Protein AF-A0A9E5V205-F1 (afdb_monomer_lite)

Sequence (139 aa):
MRQTTRFYRTQLQITGEAGIVSLTLPAHAGMPPLEVGELYRWSFSLICDSGDRSADVYTEGWIQRVEPAPDLVAQLEAAAESDRPAIYAAAGFWHDALSAIAEQRRADPEDAAANARWRNLLESVGLGAIADEPLDHAD

Foldseek 3Di:
DPDQDDQDDDDFDDPPDDFAEDDDDDPPPPGDDADAPDKHKDKDWDQPDPVDCVPIDMDMDIDHHHDDDPVLVVCCVPDDLLCNLVSCVVSVVLVVSQVSLLVVCVVPVPPPVSLVSQLVSCVVVPNNVRSPGYYDYTD

Radius of gyration: 17.15 Å; chains: 1; bounding box: 30×48×45 Å

Secondary structure (DSSP, 8-state):
---------------SS--EEE-PPPTTS-PPPPPBT-EEEEEEEE-S-SS-GGG-EEEEEEEEB-PPPHHHHHHHHHS-TTTHHHHHHHTT-HHHHHHHHHHHHHH-TT-HHHHHHHHHHHHTTT-GGGTTS-EEEP-

pLDDT: mean 88.82, std 10.57, range [38.59, 97.56]

Structure (mmCIF, N/CA/C/O backbone):
data_AF-A0A9E5V205-F1
#
_entry.id   AF-A0A9E5V205-F1
#
loop_
_atom_site.group_PDB
_atom_site.id
_atom_site.type_symbol
_atom_site.label_atom_id
_atom_site.label_alt_id
_atom_site.label_comp_id
_atom_site.label_asym_id
_atom_site.label_entity_id
_atom_site.label_seq_id
_atom_site.pdbx_PDB_ins_code
_atom_site.Cartn_x
_atom_site.Cartn_y
_atom_site.Cartn_z
_atom_site.occupancy
_atom_site.B_iso_or_equiv
_atom_site.auth_seq_id
_atom_site.auth_comp_id
_atom_site.auth_asym_id
_atom_site.auth_atom_id
_atom_site.pdbx_PDB_model_num
ATOM 1 N N . MET A 1 1 ? -4.102 28.725 -10.706 1.00 38.59 1 MET A N 1
ATOM 2 C CA . MET A 1 1 ? -3.272 27.500 -10.736 1.00 38.59 1 MET A CA 1
ATOM 3 C C . MET A 1 1 ? -3.108 27.042 -9.293 1.00 38.59 1 MET A C 1
ATOM 5 O O . MET A 1 1 ? -2.644 27.847 -8.495 1.00 38.59 1 MET A O 1
ATOM 9 N N . ARG A 1 2 ? -3.583 25.847 -8.908 1.00 47.28 2 ARG A N 1
ATOM 10 C CA . ARG A 1 2 ? -3.333 25.322 -7.552 1.00 47.28 2 ARG A CA 1
ATOM 11 C C . ARG A 1 2 ? -1.843 24.975 -7.470 1.00 47.28 2 ARG A C 1
ATOM 13 O O . ARG A 1 2 ? -1.354 24.269 -8.345 1.00 47.28 2 ARG A O 1
ATOM 20 N N . GLN A 1 3 ? -1.122 25.534 -6.500 1.00 49.44 3 GLN A N 1
ATOM 21 C CA . GLN A 1 3 ? 0.280 25.183 -6.271 1.00 49.44 3 GLN A CA 1
ATOM 22 C C . GLN A 1 3 ? 0.333 23.742 -5.758 1.00 49.44 3 GLN A C 1
ATOM 24 O O . GLN A 1 3 ? -0.253 23.438 -4.723 1.00 49.44 3 GLN A O 1
ATOM 29 N N . THR A 1 4 ? 0.991 22.851 -6.495 1.00 64.25 4 THR A N 1
ATOM 30 C CA . THR A 1 4 ? 1.250 21.483 -6.041 1.00 64.25 4 THR A CA 1
ATOM 31 C C . THR A 1 4 ? 2.515 21.508 -5.189 1.00 64.25 4 THR A C 1
ATOM 33 O O . THR A 1 4 ? 3.625 21.564 -5.719 1.00 64.25 4 THR A O 1
ATOM 36 N N . THR A 1 5 ? 2.367 21.517 -3.865 1.00 76.88 5 THR A N 1
ATOM 37 C CA . THR A 1 5 ? 3.514 21.403 -2.955 1.00 76.88 5 THR A CA 1
ATOM 38 C C . THR A 1 5 ? 4.071 19.986 -3.042 1.00 76.88 5 THR A C 1
ATOM 40 O O . THR A 1 5 ? 3.363 19.013 -2.787 1.00 76.88 5 THR A O 1
ATOM 43 N N . ARG A 1 6 ? 5.340 19.848 -3.438 1.00 82.25 6 ARG A N 1
ATOM 44 C CA . ARG A 1 6 ? 6.012 18.547 -3.518 1.00 82.25 6 ARG A CA 1
ATOM 45 C C . ARG A 1 6 ? 6.488 18.133 -2.127 1.00 82.25 6 ARG A C 1
ATOM 47 O O . ARG A 1 6 ? 7.437 18.724 -1.626 1.00 82.25 6 ARG A O 1
ATOM 54 N N . PHE A 1 7 ? 5.853 17.110 -1.557 1.00 83.62 7 PHE A N 1
ATOM 55 C CA . PHE A 1 7 ? 6.224 16.545 -0.256 1.00 83.62 7 PHE A CA 1
ATOM 56 C C . PHE A 1 7 ? 7.523 15.744 -0.335 1.00 83.62 7 PHE A C 1
ATOM 58 O O . PHE A 1 7 ? 8.484 16.056 0.355 1.00 83.62 7 PHE A O 1
ATOM 65 N N . TYR A 1 8 ? 7.578 14.765 -1.238 1.00 88.12 8 TYR A N 1
ATOM 66 C CA . TYR A 1 8 ? 8.721 13.873 -1.400 1.00 88.12 8 TYR A CA 1
ATOM 67 C C . TYR A 1 8 ? 9.016 13.618 -2.877 1.00 88.12 8 TYR A C 1
ATOM 69 O O . TYR A 1 8 ? 8.112 13.634 -3.716 1.00 88.12 8 TYR A O 1
ATOM 77 N N . ARG A 1 9 ? 10.288 13.377 -3.201 1.00 89.31 9 ARG A N 1
ATOM 78 C CA . ARG A 1 9 ? 10.714 12.830 -4.491 1.00 89.31 9 ARG A CA 1
ATOM 79 C C . ARG A 1 9 ? 12.052 12.127 -4.325 1.00 89.31 9 ARG A C 1
ATOM 81 O O . ARG A 1 9 ? 12.989 12.731 -3.815 1.00 89.31 9 ARG A O 1
ATOM 88 N N . THR A 1 10 ? 12.141 10.914 -4.850 1.00 88.56 10 THR A N 1
ATOM 89 C CA . THR A 1 10 ? 13.394 10.167 -4.972 1.00 88.56 10 THR A CA 1
ATOM 90 C C . THR A 1 10 ? 13.472 9.469 -6.329 1.00 88.56 10 THR A C 1
ATOM 92 O O . THR A 1 10 ? 12.510 9.497 -7.103 1.00 88.56 10 THR A O 1
ATOM 95 N N . GLN A 1 11 ? 14.629 8.891 -6.628 1.00 89.81 11 GLN A N 1
ATOM 96 C CA . GLN A 1 11 ? 14.836 7.944 -7.717 1.00 89.81 11 GLN A CA 1
ATOM 97 C C . GLN A 1 11 ? 15.308 6.634 -7.098 1.00 89.81 11 GLN A C 1
ATOM 99 O O . GLN A 1 11 ? 16.217 6.654 -6.275 1.00 89.81 11 GLN A O 1
ATOM 104 N N . LEU A 1 12 ? 14.679 5.533 -7.495 1.00 86.25 12 LEU A N 1
ATOM 105 C CA . LEU A 1 12 ? 15.026 4.190 -7.044 1.00 86.25 12 LEU A CA 1
ATOM 106 C C . LEU A 1 12 ? 15.839 3.511 -8.138 1.00 86.25 12 LEU A C 1
ATOM 108 O O . LEU A 1 12 ? 15.499 3.641 -9.318 1.00 86.25 12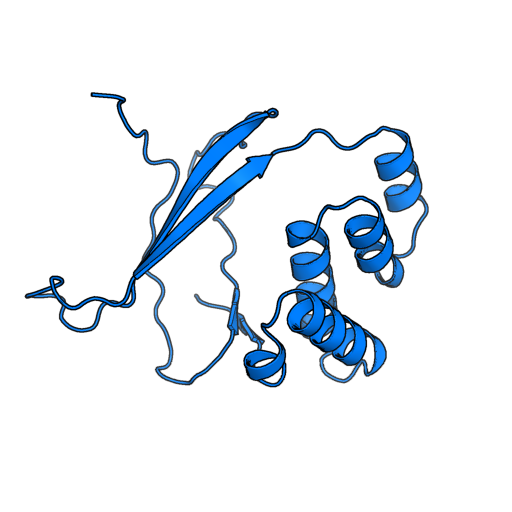 LEU A O 1
ATOM 112 N N . GLN A 1 13 ? 16.900 2.806 -7.757 1.00 81.88 13 GLN A N 1
ATOM 113 C CA . GLN A 1 13 ? 17.584 1.910 -8.683 1.00 81.88 13 GLN A CA 1
ATOM 114 C C . GLN A 1 13 ? 16.825 0.583 -8.701 1.00 81.88 13 GLN A C 1
ATOM 116 O O . GLN A 1 13 ? 16.614 -0.028 -7.660 1.00 81.88 13 GLN A O 1
ATOM 121 N N . ILE A 1 14 ? 16.391 0.153 -9.883 1.00 77.81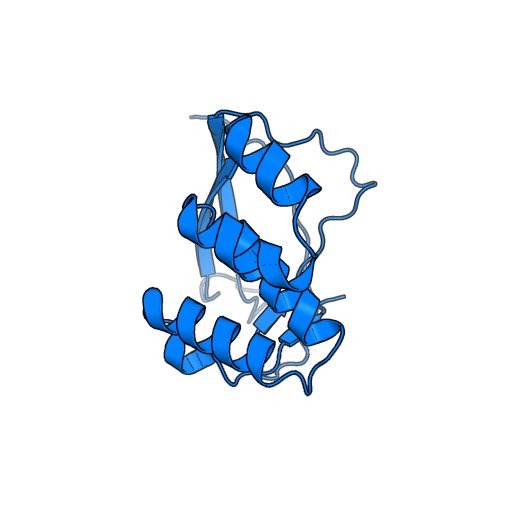 14 ILE A N 1
ATOM 122 C CA . ILE A 1 14 ? 15.749 -1.150 -10.077 1.00 77.81 14 ILE A CA 1
ATOM 123 C C . ILE A 1 14 ? 16.742 -2.103 -10.739 1.00 77.81 14 ILE A C 1
ATOM 125 O O . ILE A 1 14 ? 17.530 -1.692 -11.590 1.00 77.81 14 ILE A O 1
ATOM 129 N N . THR A 1 15 ? 16.704 -3.378 -10.358 1.00 75.06 15 THR A N 1
ATOM 130 C CA . THR A 1 15 ? 17.622 -4.424 -10.848 1.00 75.06 15 THR A CA 1
ATOM 131 C C . THR A 1 15 ? 17.367 -4.813 -12.309 1.00 75.06 15 THR A C 1
ATOM 133 O O . THR A 1 15 ? 18.204 -5.465 -12.928 1.00 75.06 15 THR A O 1
ATOM 136 N N . GLY A 1 16 ? 16.233 -4.384 -12.877 1.00 76.75 16 GLY A N 1
ATOM 137 C CA . GLY A 1 16 ? 15.779 -4.755 -14.220 1.00 76.75 16 GLY A CA 1
ATOM 138 C C . GLY A 1 16 ? 14.979 -6.060 -14.257 1.00 76.75 16 GLY A C 1
ATOM 139 O O . GLY A 1 16 ? 14.501 -6.442 -15.324 1.00 76.75 16 GLY A O 1
ATOM 140 N N . GLU A 1 17 ? 14.808 -6.719 -13.111 1.00 82.88 17 GLU A N 1
ATOM 141 C CA . GLU A 1 17 ? 13.937 -7.881 -12.958 1.00 82.88 17 GLU A CA 1
ATOM 142 C C . GLU A 1 17 ? 12.487 -7.437 -12.716 1.00 82.88 17 GLU A C 1
ATOM 144 O O . GLU A 1 17 ? 12.226 -6.373 -12.145 1.00 82.88 17 GLU A O 1
ATOM 149 N N . ALA A 1 18 ? 11.533 -8.231 -13.207 1.00 85.19 18 ALA A N 1
ATOM 150 C CA . ALA A 1 18 ? 10.124 -8.024 -12.895 1.00 85.19 18 ALA A CA 1
ATOM 151 C C . ALA A 1 18 ? 9.883 -8.373 -11.421 1.00 85.19 18 ALA A C 1
ATOM 153 O O . ALA A 1 18 ? 10.449 -9.337 -10.910 1.00 85.19 18 ALA A O 1
ATOM 154 N N . GLY A 1 19 ? 9.085 -7.557 -10.736 1.00 89.38 19 GLY A N 1
ATOM 155 C CA . GLY A 1 19 ? 8.919 -7.681 -9.298 1.00 89.38 19 GLY A CA 1
ATOM 156 C C . GLY A 1 19 ? 8.021 -6.610 -8.700 1.00 89.38 19 GLY A C 1
ATOM 157 O O . GLY A 1 19 ? 7.560 -5.680 -9.372 1.00 89.38 19 GLY A O 1
ATOM 158 N N . ILE A 1 20 ? 7.793 -6.744 -7.400 1.00 90.12 20 ILE A N 1
ATOM 159 C CA . ILE A 1 20 ? 7.069 -5.793 -6.567 1.00 90.12 20 ILE A CA 1
ATOM 160 C C . ILE A 1 20 ? 8.085 -5.078 -5.694 1.00 90.12 20 ILE A C 1
ATOM 162 O O . ILE A 1 20 ? 8.825 -5.700 -4.941 1.00 90.12 20 ILE A O 1
ATOM 166 N N . VAL A 1 21 ? 8.092 -3.751 -5.780 1.00 87.31 21 VAL A N 1
ATOM 167 C CA . VAL A 1 21 ? 9.065 -2.910 -5.088 1.00 87.31 21 VAL A CA 1
ATOM 168 C C . VAL A 1 21 ? 8.41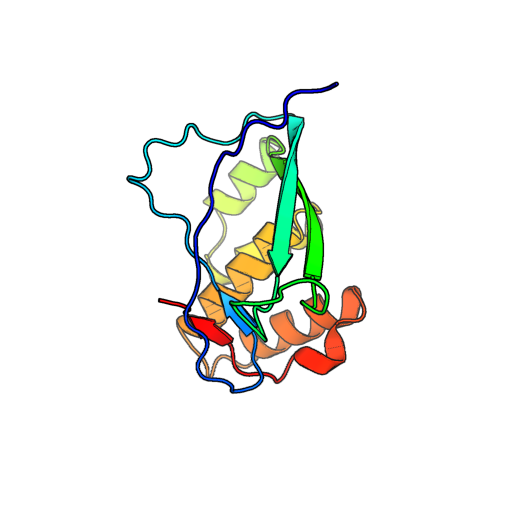7 -2.226 -3.891 1.00 87.31 21 VAL A C 1
ATOM 170 O O . VAL A 1 21 ? 7.386 -1.564 -4.021 1.00 87.31 21 VAL A O 1
ATOM 173 N N . SER A 1 22 ? 9.057 -2.340 -2.729 1.00 86.00 22 SER A N 1
ATOM 174 C CA . SER A 1 22 ? 8.704 -1.587 -1.525 1.00 86.00 22 SER A CA 1
ATOM 175 C C . SER A 1 22 ? 9.592 -0.352 -1.378 1.00 86.00 22 SER A C 1
ATOM 177 O O . SER A 1 22 ? 10.813 -0.456 -1.456 1.00 86.00 22 SER A O 1
ATOM 179 N N . LEU A 1 23 ? 8.981 0.803 -1.097 1.00 84.94 23 LEU A N 1
ATOM 180 C CA . LEU A 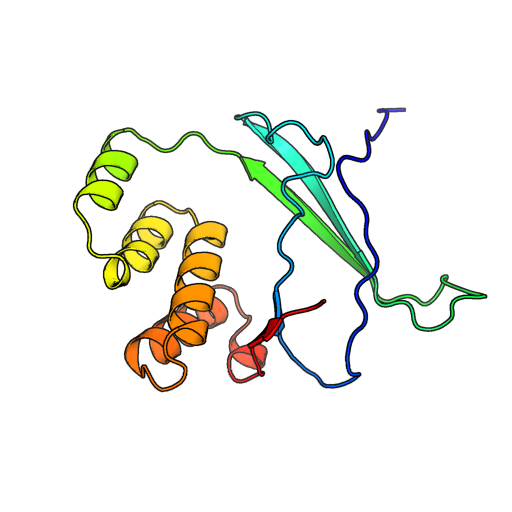1 23 ? 9.674 2.054 -0.784 1.00 84.94 23 LEU A CA 1
ATOM 181 C C . LEU A 1 23 ? 9.337 2.493 0.641 1.00 84.94 23 LEU A C 1
ATOM 183 O O . LEU A 1 23 ? 8.182 2.795 0.942 1.00 84.94 23 LEU A O 1
ATOM 187 N N . THR A 1 24 ? 10.359 2.612 1.485 1.00 84.44 24 THR A N 1
ATOM 188 C CA . THR A 1 24 ? 10.225 3.228 2.810 1.00 84.44 24 THR A CA 1
ATOM 189 C C . THR A 1 24 ? 10.586 4.705 2.720 1.00 84.44 24 THR A C 1
ATOM 191 O O . THR A 1 24 ? 11.686 5.064 2.298 1.00 84.44 24 THR A O 1
ATOM 194 N N . LEU A 1 25 ? 9.672 5.590 3.124 1.00 83.19 25 LEU A N 1
ATOM 195 C CA . LEU A 1 25 ? 9.966 7.021 3.144 1.00 83.19 25 LEU A CA 1
ATOM 196 C C . LEU A 1 25 ? 10.980 7.340 4.260 1.00 83.19 25 LEU A C 1
ATOM 198 O O . LEU A 1 25 ? 10.770 6.942 5.407 1.00 83.19 25 LEU A O 1
ATOM 202 N N . PRO A 1 26 ? 12.064 8.082 3.970 1.00 81.00 26 PRO A N 1
ATOM 203 C CA . PRO A 1 26 ? 13.087 8.385 4.961 1.00 81.00 26 PRO A CA 1
ATOM 204 C C . PRO A 1 26 ? 12.532 9.277 6.080 1.00 81.00 26 PRO A C 1
ATOM 206 O O . PRO A 1 26 ? 12.099 10.406 5.835 1.00 81.00 26 PRO A O 1
ATOM 209 N N . ALA A 1 27 ? 12.635 8.801 7.325 1.00 70.88 27 ALA A N 1
ATOM 210 C CA . ALA A 1 27 ? 12.158 9.499 8.525 1.00 70.88 27 ALA A CA 1
ATOM 211 C C . ALA A 1 27 ? 12.798 10.889 8.733 1.00 70.88 27 ALA A C 1
ATOM 213 O O . ALA A 1 27 ? 12.229 11.751 9.398 1.00 70.88 27 ALA A O 1
ATOM 214 N N . HIS A 1 28 ? 13.980 11.126 8.153 1.00 59.91 28 HIS A N 1
ATOM 215 C CA . HIS A 1 28 ? 14.768 12.352 8.331 1.00 59.91 28 HIS A CA 1
ATOM 216 C C . HIS A 1 28 ? 14.666 13.350 7.171 1.00 59.91 28 HIS A C 1
ATOM 218 O O . HIS A 1 28 ? 15.396 14.337 7.158 1.00 59.91 28 HIS A O 1
ATOM 224 N N . ALA A 1 29 ? 13.763 13.151 6.207 1.00 66.44 29 ALA A N 1
ATOM 225 C CA . ALA A 1 29 ? 13.610 14.088 5.089 1.00 66.44 29 ALA A CA 1
ATOM 226 C C . ALA A 1 29 ? 12.944 15.431 5.471 1.00 66.44 29 ALA A C 1
ATOM 228 O O . ALA A 1 29 ? 12.655 16.241 4.595 1.00 66.44 29 ALA A O 1
ATOM 229 N N . GLY A 1 30 ? 12.699 15.685 6.764 1.00 71.88 30 GLY A N 1
ATOM 230 C CA . GLY A 1 30 ? 12.123 16.943 7.252 1.00 71.88 30 GLY A CA 1
ATOM 231 C C . GLY A 1 30 ? 10.676 17.170 6.807 1.00 71.88 30 GLY A C 1
ATOM 232 O O . GLY A 1 30 ? 10.210 18.306 6.784 1.00 71.88 30 GLY A O 1
ATOM 233 N N . MET A 1 31 ? 9.977 16.100 6.422 1.00 78.44 31 MET A N 1
ATOM 234 C CA . MET A 1 31 ? 8.607 16.164 5.923 1.00 78.44 31 MET A CA 1
ATOM 235 C C . MET A 1 31 ? 7.626 16.086 7.095 1.00 78.44 31 MET A C 1
ATOM 237 O O . MET A 1 31 ? 7.749 15.170 7.913 1.00 78.44 31 MET A O 1
ATOM 241 N N . PRO A 1 32 ? 6.649 17.003 7.195 1.00 80.81 32 PRO A N 1
ATOM 242 C CA . PRO A 1 32 ? 5.578 16.846 8.166 1.00 80.81 32 PRO A CA 1
ATOM 243 C C . PRO A 1 32 ? 4.755 15.585 7.842 1.00 80.81 32 PRO A C 1
ATOM 245 O O . PRO A 1 32 ? 4.660 15.204 6.669 1.00 80.81 32 PRO A O 1
ATOM 248 N N . PRO A 1 33 ? 4.143 14.937 8.851 1.00 84.06 33 PRO A N 1
ATOM 249 C CA . PRO A 1 33 ? 3.171 13.876 8.618 1.00 84.06 33 PRO A CA 1
ATOM 250 C C . PRO A 1 33 ? 2.050 14.348 7.689 1.00 84.06 33 PRO A C 1
ATOM 252 O O . PRO A 1 33 ? 1.684 15.524 7.708 1.00 84.06 33 PRO A O 1
ATOM 255 N N . LEU A 1 34 ? 1.466 13.422 6.926 1.00 88.69 34 LEU A N 1
ATOM 256 C CA . LEU A 1 34 ? 0.259 13.719 6.157 1.00 88.69 34 LEU A CA 1
ATOM 257 C C . LEU A 1 34 ? -0.860 14.162 7.108 1.00 88.69 34 LEU A C 1
ATOM 259 O O . LEU A 1 34 ? -1.031 13.593 8.189 1.00 88.69 34 LEU A O 1
ATOM 263 N N . GLU A 1 35 ? -1.612 15.178 6.714 1.00 91.56 35 GLU A N 1
ATOM 264 C CA . GLU A 1 35 ? -2.748 15.700 7.460 1.00 91.56 35 GLU A CA 1
ATOM 265 C C . GLU A 1 35 ? -3.958 14.781 7.277 1.00 91.56 35 GLU A C 1
ATOM 267 O O . GLU A 1 35 ? -4.182 14.200 6.212 1.00 91.56 35 GLU A O 1
ATOM 272 N N . VAL A 1 36 ? -4.731 14.620 8.349 1.00 94.62 36 VAL A N 1
ATOM 273 C CA . VAL A 1 36 ? -5.938 13.792 8.344 1.00 94.62 36 VAL A CA 1
ATOM 274 C C . VAL A 1 36 ? -6.999 14.440 7.460 1.00 94.62 36 VAL A C 1
ATOM 276 O O . VAL A 1 36 ? -7.286 15.625 7.595 1.00 94.62 36 VAL A O 1
ATOM 279 N N . GLY A 1 37 ? -7.615 13.646 6.587 1.00 94.31 37 GLY A N 1
ATOM 280 C CA . GLY A 1 37 ? -8.670 14.091 5.679 1.00 94.31 37 GLY A CA 1
ATOM 281 C C . GLY A 1 37 ? -8.158 14.713 4.379 1.00 94.31 37 GLY A C 1
ATOM 282 O O . GLY A 1 37 ? -8.942 14.841 3.439 1.00 94.31 37 GLY A O 1
ATOM 283 N N . GLU A 1 38 ? -6.863 15.007 4.269 1.00 92.44 38 GLU A N 1
ATOM 284 C CA . GLU A 1 38 ? -6.279 15.619 3.075 1.00 92.44 38 GLU A CA 1
ATOM 285 C C . GLU A 1 38 ? -5.880 14.582 2.016 1.00 92.44 38 GLU A C 1
ATOM 287 O O . GLU A 1 38 ? -5.385 13.493 2.320 1.00 92.44 38 GLU A O 1
ATOM 292 N N . LEU A 1 39 ? -6.101 14.938 0.746 1.00 92.69 39 LEU A N 1
ATOM 293 C CA . LEU A 1 39 ? -5.757 14.117 -0.416 1.00 92.69 39 LEU A CA 1
ATOM 294 C C . LEU A 1 39 ? -4.382 14.501 -0.966 1.00 92.69 39 LEU A C 1
ATOM 296 O O . LEU A 1 39 ? -4.157 15.625 -1.419 1.00 92.69 39 LEU A O 1
ATOM 300 N N . TYR A 1 40 ? -3.490 13.521 -1.024 1.00 91.69 40 TYR A N 1
ATOM 301 C CA . TYR A 1 40 ? -2.136 13.651 -1.544 1.00 91.69 40 TYR A CA 1
ATOM 302 C C . TYR A 1 40 ? -2.003 12.888 -2.851 1.00 91.69 40 TYR A C 1
ATOM 304 O O . TYR A 1 40 ? -2.402 11.731 -2.941 1.00 91.69 40 TYR A O 1
ATOM 312 N N . ARG A 1 41 ? -1.422 13.519 -3.872 1.00 93.94 41 ARG A N 1
ATOM 313 C CA . ARG A 1 41 ? -1.144 12.859 -5.151 1.00 93.94 41 ARG A CA 1
ATOM 314 C C . ARG A 1 41 ? 0.255 12.266 -5.138 1.00 93.94 41 ARG A C 1
ATOM 316 O O . ARG A 1 41 ? 1.215 12.967 -4.817 1.00 93.94 41 ARG A O 1
ATOM 323 N N . TRP A 1 42 ? 0.371 11.016 -5.561 1.00 92.62 42 TRP A N 1
ATOM 324 C CA . TRP A 1 42 ? 1.648 10.381 -5.860 1.00 92.62 42 TRP A CA 1
ATOM 325 C C . TRP A 1 42 ? 1.732 10.056 -7.350 1.00 92.62 42 TRP A C 1
ATOM 327 O O . TRP A 1 42 ? 0.719 9.924 -8.034 1.00 92.62 42 TRP A O 1
ATOM 337 N N . SER A 1 43 ? 2.956 9.948 -7.853 1.00 93.75 43 SER A N 1
ATOM 338 C CA . SER A 1 43 ? 3.236 9.529 -9.223 1.00 93.75 43 SER A CA 1
ATOM 339 C C . SER A 1 43 ? 4.522 8.722 -9.254 1.00 93.75 43 SER A C 1
ATOM 341 O O . SER A 1 43 ? 5.481 9.079 -8.566 1.00 93.75 43 SER A O 1
ATOM 343 N N . PHE A 1 44 ? 4.559 7.692 -10.085 1.00 92.44 44 PHE A N 1
ATOM 344 C CA . PHE A 1 44 ? 5.719 6.848 -10.321 1.00 92.44 44 PHE A CA 1
ATOM 345 C C . PHE A 1 44 ? 5.985 6.765 -11.824 1.00 92.44 44 PHE A C 1
ATOM 347 O O . PHE A 1 44 ? 5.047 6.672 -12.611 1.00 92.44 44 PHE A O 1
ATOM 354 N N . SER A 1 45 ? 7.252 6.827 -12.225 1.00 93.00 45 SER A N 1
ATOM 355 C CA . SER A 1 45 ? 7.663 6.794 -13.632 1.00 93.00 45 SER A CA 1
ATOM 356 C C . SER A 1 45 ? 8.886 5.905 -13.802 1.00 93.00 45 SER A C 1
ATOM 358 O O . SER A 1 45 ? 9.887 6.134 -13.117 1.00 93.00 45 SER A O 1
ATOM 360 N N . LEU A 1 46 ? 8.827 4.967 -14.743 1.00 90.19 46 LEU A N 1
ATOM 361 C CA . LEU A 1 46 ? 9.983 4.208 -15.203 1.00 90.19 46 LEU A CA 1
ATOM 362 C C . LEU A 1 46 ? 10.768 5.068 -16.194 1.00 90.19 46 LEU A C 1
ATOM 364 O O . LEU A 1 46 ? 10.249 5.424 -17.248 1.00 90.19 46 LEU A O 1
ATOM 368 N N . ILE A 1 47 ? 11.999 5.424 -15.820 1.00 88.81 47 ILE A N 1
ATOM 369 C CA . ILE A 1 47 ? 12.889 6.243 -16.650 1.00 88.81 47 ILE A CA 1
ATOM 370 C C . ILE A 1 47 ? 13.627 5.320 -17.611 1.00 88.81 47 ILE A C 1
ATOM 372 O O . ILE A 1 47 ? 14.539 4.609 -17.191 1.00 88.81 47 ILE A O 1
ATOM 376 N N . CYS A 1 48 ? 13.237 5.332 -18.884 1.00 84.69 48 CYS A N 1
ATOM 377 C CA . CYS A 1 48 ? 13.865 4.492 -19.908 1.00 84.69 48 CYS A CA 1
ATOM 378 C C . CYS A 1 48 ? 15.011 5.218 -20.628 1.00 84.69 48 CYS A C 1
ATOM 380 O O . CYS A 1 48 ? 16.055 4.620 -20.881 1.00 84.69 48 CYS A O 1
ATOM 382 N N . ASP A 1 49 ? 14.837 6.511 -20.911 1.00 87.88 49 ASP A N 1
ATOM 383 C CA . ASP A 1 49 ? 15.851 7.390 -21.496 1.00 87.88 49 ASP A CA 1
ATOM 384 C C . ASP A 1 49 ? 15.926 8.686 -20.672 1.00 87.88 49 ASP A C 1
ATOM 386 O O . ASP A 1 49 ? 14.959 9.436 -20.542 1.00 87.88 49 ASP A O 1
ATOM 390 N N . SER A 1 50 ? 17.084 8.954 -20.066 1.00 87.31 50 SER A N 1
ATOM 391 C CA . SER A 1 50 ? 17.276 10.144 -19.229 1.00 87.31 50 SER A CA 1
ATOM 392 C C . SER A 1 50 ? 17.424 11.442 -20.035 1.00 87.31 50 SER A C 1
ATOM 394 O O . SER A 1 50 ? 17.225 12.521 -19.469 1.00 87.31 50 SER A O 1
ATOM 396 N N . GLY A 1 51 ? 17.744 11.350 -21.330 1.00 90.50 51 GLY A N 1
ATOM 397 C CA . GLY A 1 51 ? 17.815 12.468 -22.270 1.00 90.50 51 GLY A CA 1
ATOM 398 C C . GLY A 1 51 ? 16.468 12.818 -22.907 1.00 90.50 51 GLY A C 1
ATOM 399 O O . GLY A 1 51 ? 16.239 13.988 -23.214 1.00 90.50 51 GLY A O 1
ATOM 400 N N . ASP A 1 52 ? 15.563 11.842 -23.041 1.00 89.81 52 ASP A N 1
ATOM 401 C CA . ASP A 1 52 ? 14.193 12.028 -23.534 1.00 89.81 52 ASP A CA 1
ATOM 402 C C . ASP A 1 52 ? 13.178 11.180 -22.750 1.00 89.81 52 ASP A C 1
ATOM 404 O O . ASP A 1 52 ? 12.932 10.010 -23.028 1.00 89.81 52 ASP A O 1
ATOM 408 N N . ARG A 1 53 ? 12.520 11.823 -21.784 1.00 89.81 53 ARG A N 1
ATOM 409 C CA . ARG A 1 53 ? 11.536 11.183 -20.899 1.00 89.81 53 ARG A CA 1
ATOM 410 C C . ARG A 1 53 ? 10.111 11.166 -21.461 1.00 89.81 53 ARG A C 1
ATOM 412 O O . ARG A 1 53 ? 9.174 10.846 -20.733 1.00 89.81 53 ARG A O 1
ATOM 419 N N . SER A 1 54 ? 9.905 11.565 -22.719 1.00 89.19 54 SER A N 1
ATOM 420 C CA . SER A 1 54 ? 8.563 11.654 -23.321 1.00 89.19 54 SER A CA 1
ATOM 421 C C . SER A 1 54 ? 7.867 10.296 -23.472 1.00 89.19 54 SER A C 1
ATOM 423 O O . SER A 1 54 ? 6.638 10.247 -23.532 1.00 89.19 54 SER A O 1
ATOM 425 N N . ALA A 1 55 ? 8.642 9.209 -23.485 1.00 89.88 55 ALA A N 1
ATOM 426 C CA . ALA A 1 55 ? 8.167 7.834 -23.594 1.00 89.88 55 ALA A CA 1
ATOM 427 C C . ALA A 1 55 ? 8.163 7.065 -22.256 1.00 89.88 55 ALA A C 1
ATOM 429 O O . ALA A 1 55 ? 7.926 5.857 -22.258 1.00 89.88 55 ALA A O 1
ATOM 430 N N . ASP A 1 56 ? 8.423 7.731 -21.124 1.00 91.44 56 ASP A N 1
ATOM 431 C CA . ASP A 1 56 ? 8.410 7.081 -19.812 1.00 91.44 56 ASP A CA 1
ATOM 432 C C . ASP A 1 56 ? 7.026 6.488 -19.511 1.00 91.44 56 ASP A C 1
ATOM 434 O O . ASP A 1 56 ? 5.996 7.169 -19.575 1.00 91.44 56 ASP A O 1
ATOM 438 N N . VAL A 1 57 ? 7.005 5.223 -19.095 1.00 91.31 57 VAL A N 1
ATOM 439 C CA . VAL A 1 57 ? 5.795 4.612 -18.539 1.00 91.31 57 VAL A CA 1
ATOM 440 C C . VAL A 1 57 ? 5.571 5.210 -17.156 1.00 91.31 57 VAL A C 1
ATOM 442 O O . VAL A 1 57 ? 6.440 5.114 -16.287 1.00 91.31 57 VAL A O 1
ATOM 445 N N . TYR A 1 58 ? 4.411 5.828 -16.936 1.00 92.75 58 TYR A N 1
ATOM 446 C CA . TYR A 1 58 ? 4.080 6.449 -15.659 1.00 92.75 58 TYR A CA 1
ATOM 447 C C . TYR A 1 58 ? 2.703 6.025 -15.152 1.00 92.75 58 TYR A C 1
ATOM 449 O O . TYR A 1 58 ? 1.806 5.678 -15.918 1.00 92.75 58 TYR A O 1
ATOM 457 N N . THR A 1 59 ? 2.543 6.077 -13.837 1.00 93.94 59 THR A N 1
ATOM 458 C CA . THR A 1 59 ? 1.271 5.899 -13.143 1.00 93.94 59 THR A CA 1
ATOM 459 C C . THR A 1 59 ? 1.161 6.916 -12.015 1.00 93.94 59 THR A C 1
ATOM 461 O O . THR A 1 59 ? 2.158 7.481 -11.559 1.00 93.94 59 THR A O 1
ATOM 464 N N . GLU A 1 60 ? -0.057 7.182 -11.571 1.00 95.00 60 GLU A N 1
ATOM 465 C CA . GLU A 1 60 ? -0.338 8.118 -10.495 1.00 95.00 60 GLU A CA 1
ATOM 466 C C . GLU A 1 60 ? -1.590 7.723 -9.731 1.00 95.00 60 GLU A C 1
ATOM 468 O O . GLU A 1 60 ? -2.433 6.970 -10.216 1.00 95.00 60 GLU A O 1
ATOM 473 N N . GLY A 1 61 ? -1.726 8.274 -8.535 1.00 93.94 61 GLY A N 1
ATOM 474 C CA . GLY A 1 61 ? -2.876 8.016 -7.696 1.00 93.94 61 GLY A CA 1
ATOM 475 C C . GLY A 1 61 ? -2.985 9.005 -6.554 1.00 93.94 61 GLY A C 1
ATOM 476 O O . GLY A 1 61 ? -2.230 9.976 -6.455 1.00 93.94 61 GLY A O 1
ATOM 477 N N . TRP A 1 62 ? -3.951 8.731 -5.687 1.00 93.75 62 TRP A N 1
ATOM 478 C CA . TRP A 1 62 ? -4.229 9.521 -4.500 1.00 93.75 62 TRP A CA 1
ATOM 479 C C . TRP A 1 62 ? -4.060 8.665 -3.251 1.00 93.75 62 TRP A C 1
ATOM 481 O O . TRP A 1 62 ? -4.396 7.485 -3.258 1.00 93.75 62 TRP A O 1
ATOM 491 N N . ILE A 1 63 ? -3.546 9.272 -2.189 1.00 91.69 63 ILE A N 1
ATOM 492 C CA . ILE A 1 63 ? -3.499 8.719 -0.838 1.00 91.69 63 ILE A CA 1
ATOM 493 C C . ILE A 1 63 ? -4.195 9.724 0.071 1.00 91.69 63 ILE A C 1
ATOM 495 O O . ILE A 1 63 ? -3.968 10.929 -0.039 1.00 91.69 63 ILE A O 1
ATOM 499 N N . GLN A 1 64 ? -5.032 9.227 0.972 1.00 93.12 64 GLN A N 1
ATOM 500 C CA . GLN A 1 64 ? -5.648 10.022 2.024 1.00 93.12 64 GLN A CA 1
ATOM 501 C C . GLN A 1 64 ? -5.252 9.426 3.365 1.00 93.12 64 GLN A C 1
ATOM 503 O O . GLN A 1 64 ? -5.390 8.219 3.564 1.00 93.12 64 GLN A O 1
ATOM 508 N N . ARG A 1 65 ? -4.795 10.260 4.300 1.00 92.62 65 ARG A N 1
ATOM 509 C CA . ARG A 1 65 ? -4.686 9.826 5.692 1.00 92.62 65 ARG A CA 1
ATOM 510 C C . ARG A 1 65 ? -6.067 9.916 6.326 1.00 92.62 65 ARG A C 1
ATOM 512 O O . ARG A 1 65 ? -6.651 10.995 6.384 1.00 92.62 65 ARG A O 1
ATOM 519 N N . VAL A 1 66 ? -6.573 8.793 6.814 1.00 93.38 66 VAL A N 1
ATOM 520 C CA . VAL A 1 66 ? -7.864 8.715 7.504 1.00 93.38 66 VAL A CA 1
ATOM 521 C C . VAL A 1 66 ? -7.610 8.502 8.992 1.00 93.38 66 VAL A C 1
ATOM 523 O O . VAL A 1 66 ? -6.713 7.748 9.362 1.00 93.38 66 VAL A O 1
ATOM 526 N N . GLU A 1 67 ? -8.379 9.181 9.844 1.00 94.06 67 GLU A N 1
ATOM 527 C CA . GLU A 1 67 ? -8.342 8.926 11.285 1.00 94.06 67 GLU A CA 1
ATOM 528 C C . GLU A 1 67 ? -9.003 7.569 11.564 1.00 94.06 67 GLU A C 1
ATOM 530 O O . GLU A 1 67 ? -10.166 7.378 11.187 1.00 94.06 67 GLU A O 1
ATOM 535 N N . PRO A 1 68 ? -8.304 6.611 12.193 1.00 93.56 68 PRO A N 1
ATOM 536 C CA . PRO A 1 68 ? -8.906 5.332 12.527 1.00 93.56 68 PRO A CA 1
ATOM 537 C C . PRO A 1 68 ? -9.987 5.514 13.597 1.00 93.56 68 PRO A C 1
ATOM 539 O O . PRO A 1 68 ? -9.842 6.294 14.537 1.00 93.56 68 PRO A O 1
ATOM 542 N N . ALA A 1 69 ? -11.080 4.759 13.481 1.00 95.44 69 ALA A N 1
ATOM 543 C CA . ALA A 1 69 ? -12.088 4.720 14.535 1.00 95.44 69 ALA A CA 1
ATOM 544 C C . ALA A 1 69 ? -11.472 4.176 15.845 1.00 95.44 69 ALA A C 1
ATOM 546 O O . ALA A 1 69 ? -10.648 3.260 15.778 1.00 95.44 69 ALA A O 1
ATOM 547 N N . PRO A 1 70 ? -11.890 4.651 17.034 1.00 96.81 70 PRO A N 1
ATOM 548 C CA . PRO A 1 70 ? -11.352 4.163 18.309 1.00 96.81 70 PRO A CA 1
ATOM 549 C C . PRO A 1 70 ? -11.436 2.639 18.470 1.00 96.81 70 PRO A C 1
ATOM 551 O O . PRO A 1 70 ? -10.497 2.013 18.955 1.00 96.81 70 PRO A O 1
ATOM 554 N N . ASP A 1 71 ? -12.521 2.030 17.988 1.00 96.75 71 ASP A N 1
ATOM 555 C CA . ASP A 1 71 ? -12.712 0.577 18.029 1.00 96.75 71 ASP A CA 1
ATOM 556 C C . ASP A 1 71 ? -11.694 -0.174 17.159 1.00 96.75 71 ASP A C 1
ATOM 558 O O . ASP A 1 71 ? -11.267 -1.268 17.523 1.00 96.75 71 ASP A O 1
ATOM 562 N N . LEU A 1 72 ? -11.284 0.407 16.024 1.00 96.69 72 LEU A N 1
ATOM 563 C CA . LEU A 1 72 ? -10.235 -0.158 15.173 1.00 96.69 72 LEU A CA 1
ATOM 564 C C . LEU A 1 72 ? -8.883 -0.109 15.891 1.00 96.69 72 LEU A C 1
ATOM 566 O O . LEU A 1 72 ? -8.156 -1.099 15.889 1.00 96.69 72 LEU A O 1
ATOM 570 N N . VAL A 1 73 ? -8.568 1.012 16.545 1.00 97.06 73 VAL A N 1
ATOM 571 C CA . VAL A 1 73 ? -7.333 1.157 17.331 1.00 97.06 73 VAL A CA 1
ATOM 572 C C . VAL A 1 73 ? -7.285 0.111 18.446 1.00 97.06 73 VAL A C 1
ATOM 574 O O . VAL A 1 73 ? -6.316 -0.639 18.533 1.00 97.06 73 VAL A O 1
ATOM 577 N N . ALA A 1 74 ? -8.359 -0.019 19.228 1.00 97.56 74 ALA A N 1
ATOM 578 C CA . ALA A 1 74 ? -8.435 -0.997 20.313 1.00 97.56 74 ALA A CA 1
ATOM 579 C C . ALA A 1 74 ? -8.288 -2.449 19.817 1.00 97.56 74 ALA A C 1
ATOM 581 O O . ALA A 1 74 ? -7.616 -3.261 20.455 1.00 97.56 74 ALA A O 1
ATOM 582 N N . GLN A 1 75 ? -8.879 -2.783 18.663 1.00 97.38 75 GLN A N 1
ATOM 583 C CA . GLN A 1 75 ? -8.713 -4.102 18.044 1.00 97.38 75 GLN A CA 1
ATOM 584 C C . GLN A 1 75 ? -7.260 -4.366 17.636 1.00 97.38 75 GLN A C 1
ATOM 586 O O . GLN A 1 75 ? -6.747 -5.450 17.898 1.00 97.38 75 GLN A O 1
ATOM 591 N N . LEU A 1 76 ? -6.586 -3.388 17.028 1.00 96.81 76 LEU A N 1
ATOM 592 C CA . LEU A 1 76 ? -5.193 -3.524 16.588 1.00 96.81 76 LEU A CA 1
ATOM 593 C C . LEU A 1 76 ? -4.205 -3.644 17.759 1.00 96.81 76 LEU A C 1
ATOM 595 O O . LEU A 1 76 ? -3.213 -4.366 17.641 1.00 96.81 76 LEU A O 1
ATOM 599 N N . GLU A 1 77 ? -4.474 -2.963 18.876 1.00 96.44 77 GLU A N 1
ATOM 600 C CA . GLU A 1 77 ? -3.671 -3.045 20.104 1.00 96.44 77 GLU A CA 1
ATOM 601 C C . GLU A 1 77 ? -3.801 -4.406 20.799 1.00 96.44 77 GLU A C 1
ATOM 603 O O . GLU A 1 77 ? -2.821 -4.920 21.336 1.00 96.44 77 GLU A O 1
ATOM 608 N N . ALA A 1 78 ? -4.996 -5.001 20.776 1.00 97.12 78 ALA A N 1
ATOM 609 C CA . ALA A 1 78 ? -5.255 -6.307 21.380 1.00 97.12 78 ALA A CA 1
ATOM 610 C C . ALA A 1 78 ? -4.844 -7.492 20.486 1.00 97.12 78 ALA A C 1
ATOM 612 O O . ALA A 1 78 ? -4.672 -8.606 20.985 1.00 97.12 78 ALA A O 1
ATOM 613 N N . ALA A 1 79 ? -4.726 -7.276 19.174 1.00 96.44 79 ALA A N 1
ATOM 614 C CA . ALA A 1 79 ? -4.448 -8.324 18.201 1.00 96.44 79 ALA A CA 1
ATOM 615 C C . ALA A 1 79 ? -2.959 -8.680 18.104 1.00 96.44 79 ALA A C 1
ATOM 617 O O . ALA A 1 79 ? -2.076 -7.821 18.191 1.00 96.44 79 ALA A O 1
ATOM 618 N N . ALA A 1 80 ? -2.688 -9.956 17.819 1.00 95.19 80 ALA A N 1
ATOM 619 C CA . ALA A 1 80 ? -1.371 -10.383 17.373 1.00 95.19 80 ALA A CA 1
ATOM 620 C C . ALA A 1 80 ? -1.037 -9.743 16.015 1.00 95.19 80 ALA A C 1
ATOM 622 O O . ALA A 1 80 ? -1.920 -9.506 15.187 1.00 95.19 80 ALA A O 1
ATOM 623 N N . GLU A 1 81 ? 0.249 -9.502 15.752 1.00 91.69 81 GLU A N 1
ATOM 624 C CA . GLU A 1 81 ? 0.705 -8.908 14.485 1.00 91.69 81 GLU A CA 1
ATOM 625 C C . GLU A 1 81 ? 0.268 -9.719 13.257 1.00 91.69 81 GLU A C 1
ATOM 627 O O . GLU A 1 81 ? -0.024 -9.135 12.213 1.00 91.69 81 GLU A O 1
ATOM 632 N N . SER A 1 82 ? 0.141 -11.044 13.400 1.00 91.75 82 SER A N 1
ATOM 633 C CA . SER A 1 82 ? -0.371 -11.954 12.368 1.00 91.75 82 SER A CA 1
ATOM 634 C C . SER A 1 82 ? -1.790 -11.610 11.905 1.00 91.75 82 SER A C 1
ATOM 636 O O . SER A 1 82 ? -2.110 -11.794 10.729 1.00 91.75 82 SER A O 1
ATOM 638 N N . ASP A 1 83 ? -2.620 -11.078 12.805 1.00 94.88 83 ASP A N 1
ATOM 639 C CA . ASP A 1 83 ? -4.061 -10.894 12.598 1.00 94.88 83 ASP A CA 1
ATOM 640 C C . ASP A 1 83 ? -4.403 -9.481 12.101 1.00 94.88 83 ASP A C 1
ATOM 642 O O . ASP A 1 83 ? -5.467 -9.254 11.516 1.00 94.88 83 ASP A O 1
ATOM 646 N N . ARG A 1 84 ? -3.478 -8.527 12.272 1.00 95.94 84 ARG A N 1
ATOM 647 C CA . ARG A 1 84 ? -3.656 -7.119 11.883 1.00 95.94 84 ARG A CA 1
ATOM 648 C C . ARG A 1 84 ? -4.067 -6.912 10.420 1.00 95.94 84 ARG A C 1
ATOM 650 O O . ARG A 1 84 ? -4.961 -6.094 10.201 1.00 95.94 84 ARG A O 1
ATOM 657 N N . PRO A 1 85 ? -3.527 -7.636 9.415 1.00 95.62 85 PRO A N 1
ATOM 658 C CA . PRO A 1 85 ? -3.977 -7.466 8.035 1.00 95.62 85 PRO A CA 1
ATOM 659 C C . PRO A 1 85 ? -5.476 -7.665 7.828 1.00 95.62 85 PRO A C 1
ATOM 661 O O . PRO A 1 85 ? -6.105 -6.908 7.090 1.00 95.62 85 PRO A O 1
ATOM 664 N N . ALA A 1 86 ? -6.058 -8.674 8.482 1.00 93.62 86 ALA A N 1
ATOM 665 C CA . ALA A 1 86 ? -7.480 -8.968 8.355 1.00 93.62 86 ALA A CA 1
ATOM 666 C C . ALA A 1 86 ? -8.331 -7.865 9.000 1.00 93.62 86 ALA A C 1
ATOM 668 O O . ALA A 1 86 ? -9.369 -7.495 8.453 1.00 93.62 86 ALA A O 1
ATOM 669 N N . ILE A 1 87 ? -7.859 -7.303 10.117 1.00 96.88 87 ILE A N 1
ATOM 670 C CA . ILE A 1 87 ? -8.504 -6.183 10.812 1.00 96.88 87 ILE A CA 1
ATOM 671 C C . ILE A 1 87 ? -8.501 -4.929 9.925 1.00 96.88 87 ILE A C 1
ATOM 673 O O . ILE A 1 87 ? -9.556 -4.329 9.714 1.00 96.88 87 ILE A O 1
ATOM 677 N N . TYR A 1 88 ? -7.353 -4.570 9.336 1.00 96.81 88 TYR A N 1
ATOM 678 C CA . TYR A 1 88 ? -7.267 -3.448 8.394 1.00 96.81 88 TYR A CA 1
ATOM 679 C C . TYR A 1 88 ? -8.181 -3.641 7.182 1.00 96.81 88 TYR A C 1
ATOM 681 O O . TYR A 1 88 ? -8.951 -2.742 6.841 1.00 96.81 88 TYR A O 1
ATOM 689 N N . ALA A 1 89 ? -8.145 -4.823 6.558 1.00 93.56 89 ALA A N 1
ATOM 690 C CA . ALA A 1 89 ? -8.964 -5.127 5.389 1.00 93.56 89 ALA A CA 1
ATOM 691 C C . ALA A 1 89 ? -10.467 -5.031 5.701 1.00 93.56 89 ALA A C 1
ATOM 693 O O . ALA A 1 89 ? -11.212 -4.415 4.940 1.00 93.56 89 ALA A O 1
ATOM 694 N N . ALA A 1 90 ? -10.907 -5.576 6.842 1.00 93.38 90 ALA A N 1
ATOM 695 C CA . ALA A 1 90 ? -12.300 -5.506 7.283 1.00 93.38 90 ALA A CA 1
ATOM 696 C C . ALA A 1 90 ? -12.766 -4.065 7.554 1.00 93.38 90 ALA A C 1
ATOM 698 O O . ALA A 1 90 ? -13.932 -3.743 7.330 1.00 93.38 90 ALA A O 1
ATOM 699 N N . ALA A 1 91 ? -11.857 -3.193 7.993 1.00 94.62 91 ALA A N 1
ATOM 700 C CA . ALA A 1 91 ? -12.125 -1.777 8.216 1.00 94.62 91 ALA A CA 1
ATOM 701 C C . ALA A 1 91 ? -11.983 -0.903 6.951 1.00 94.62 91 ALA A C 1
ATOM 703 O O . ALA A 1 91 ? -12.183 0.308 7.024 1.00 94.62 91 ALA A O 1
ATOM 704 N N . GLY A 1 92 ? -11.650 -1.487 5.793 1.00 91.69 92 GLY A N 1
ATOM 705 C CA . GLY A 1 92 ? -11.488 -0.765 4.525 1.00 91.69 92 GLY A CA 1
ATOM 706 C C . GLY A 1 92 ? -10.120 -0.098 4.330 1.00 91.69 92 GLY A C 1
ATOM 707 O O . GLY A 1 92 ? -9.930 0.628 3.355 1.00 91.69 92 GLY A O 1
ATOM 708 N N . PHE A 1 93 ? -9.149 -0.365 5.205 1.00 94.31 93 PHE A N 1
ATOM 709 C CA . PHE A 1 93 ? -7.777 0.146 5.117 1.00 94.31 93 PHE A CA 1
ATOM 710 C C . PHE A 1 93 ? -6.923 -0.765 4.222 1.00 94.31 93 PHE A C 1
ATOM 712 O O . PHE A 1 93 ? -6.022 -1.468 4.676 1.00 94.31 93 PHE A O 1
ATOM 719 N N . TRP A 1 94 ? -7.250 -0.801 2.925 1.00 92.31 94 TRP A N 1
ATOM 720 C CA . TRP A 1 94 ? -6.635 -1.729 1.965 1.00 92.31 94 TRP A CA 1
ATOM 721 C C . TRP A 1 94 ? -5.112 -1.549 1.836 1.00 92.31 94 TRP A C 1
ATOM 723 O O . TRP A 1 94 ? -4.381 -2.536 1.783 1.00 92.31 94 TRP A O 1
ATOM 733 N N . HIS A 1 95 ? -4.619 -0.305 1.832 1.00 92.25 95 HIS A N 1
ATOM 734 C CA . HIS A 1 95 ? -3.182 -0.012 1.737 1.00 92.25 95 HIS A CA 1
ATOM 735 C C . HIS A 1 95 ? -2.407 -0.484 2.977 1.00 92.25 95 HIS A C 1
ATOM 737 O O . HIS A 1 95 ? -1.311 -1.034 2.848 1.00 92.25 95 HIS A O 1
ATOM 743 N N . ASP A 1 96 ? -2.988 -0.319 4.164 1.00 94.69 96 ASP A N 1
ATOM 744 C CA . ASP A 1 96 ? -2.428 -0.786 5.432 1.00 94.69 96 ASP A CA 1
ATOM 745 C C . ASP A 1 96 ? -2.440 -2.318 5.500 1.00 94.69 96 ASP A C 1
ATOM 747 O O . ASP A 1 96 ? -1.440 -2.929 5.873 1.00 94.69 96 ASP A O 1
ATOM 751 N N . ALA A 1 97 ? -3.526 -2.958 5.046 1.00 96.25 97 ALA A N 1
ATOM 752 C CA . ALA A 1 97 ? -3.602 -4.412 4.932 1.00 96.25 97 ALA A CA 1
ATOM 753 C C . ALA A 1 97 ? -2.522 -4.965 3.986 1.00 96.25 97 ALA A C 1
ATOM 755 O O . ALA A 1 97 ? -1.825 -5.913 4.345 1.00 96.25 97 ALA A O 1
ATOM 756 N N . LEU A 1 98 ? -2.346 -4.355 2.807 1.00 95.69 98 LEU A N 1
ATOM 757 C CA . LEU A 1 98 ? -1.311 -4.738 1.843 1.00 95.69 98 LEU A CA 1
ATOM 758 C C . LEU A 1 98 ? 0.090 -4.619 2.451 1.00 95.69 98 LEU A C 1
ATOM 760 O O . LEU A 1 98 ? 0.886 -5.554 2.353 1.00 95.69 98 LEU A O 1
ATOM 764 N N . SER A 1 99 ? 0.371 -3.490 3.105 1.00 94.44 99 SER A N 1
ATOM 765 C CA . SER A 1 99 ? 1.668 -3.214 3.732 1.00 94.44 99 SER A CA 1
ATOM 766 C C . SER A 1 99 ? 1.971 -4.207 4.856 1.00 94.44 99 SER A C 1
ATOM 768 O O . SER A 1 99 ? 3.058 -4.779 4.889 1.00 94.44 99 SER A O 1
ATOM 770 N N . ALA A 1 100 ? 0.987 -4.500 5.711 1.00 95.62 100 ALA A N 1
ATOM 771 C CA . ALA A 1 100 ? 1.138 -5.455 6.805 1.00 95.62 100 ALA A CA 1
ATOM 772 C C . ALA A 1 100 ? 1.386 -6.892 6.304 1.00 95.62 100 ALA A C 1
ATOM 774 O O . ALA A 1 100 ? 2.200 -7.614 6.876 1.00 95.62 100 ALA A O 1
ATOM 775 N N . ILE A 1 101 ? 0.739 -7.324 5.212 1.00 96.06 101 ILE A N 1
ATOM 776 C CA . ILE A 1 101 ? 1.014 -8.647 4.618 1.00 96.06 101 ILE A CA 1
ATOM 777 C C . ILE A 1 101 ? 2.407 -8.678 3.982 1.00 96.06 101 ILE A C 1
ATOM 779 O O . ILE A 1 101 ? 3.115 -9.673 4.126 1.00 96.06 101 ILE A O 1
ATOM 783 N N . ALA A 1 102 ? 2.813 -7.606 3.295 1.00 94.69 102 ALA A N 1
ATOM 784 C CA . ALA A 1 102 ? 4.157 -7.493 2.734 1.00 94.69 102 ALA A CA 1
ATOM 785 C C . ALA A 1 102 ? 5.239 -7.591 3.824 1.00 94.69 102 ALA A C 1
ATOM 787 O O . ALA A 1 102 ? 6.243 -8.270 3.629 1.00 94.69 102 ALA A O 1
ATOM 788 N N . GLU A 1 103 ? 5.029 -6.973 4.988 1.00 93.19 103 GLU A N 1
ATOM 789 C CA . GLU A 1 103 ? 5.923 -7.109 6.145 1.00 93.19 103 GLU A CA 1
ATOM 790 C C . GLU A 1 103 ? 5.979 -8.543 6.678 1.00 93.19 103 GLU A C 1
ATOM 792 O O . GLU A 1 103 ? 7.077 -9.065 6.868 1.00 93.19 103 GLU A O 1
ATOM 797 N N . GLN A 1 104 ? 4.830 -9.211 6.834 1.00 93.38 104 GLN A N 1
ATOM 798 C CA . GLN A 1 104 ? 4.779 -10.619 7.250 1.00 93.38 104 GLN A CA 1
ATOM 799 C C . GLN A 1 104 ? 5.529 -11.534 6.271 1.00 93.38 104 GLN A C 1
ATOM 801 O O . GLN A 1 104 ? 6.342 -12.347 6.699 1.00 93.38 104 GLN A O 1
ATOM 806 N N . ARG A 1 105 ? 5.324 -11.357 4.959 1.00 93.25 105 ARG A N 1
ATOM 807 C CA . ARG A 1 105 ? 6.033 -12.119 3.915 1.00 93.25 105 ARG A CA 1
ATOM 808 C C . ARG A 1 105 ? 7.537 -11.875 3.910 1.00 93.25 105 ARG A C 1
ATOM 810 O O . ARG A 1 105 ? 8.294 -12.771 3.565 1.00 93.25 105 ARG A O 1
ATOM 817 N N . ARG A 1 106 ? 7.986 -10.665 4.251 1.00 90.31 106 ARG A N 1
ATOM 818 C CA . ARG A 1 106 ? 9.421 -10.371 4.380 1.00 90.31 106 ARG A CA 1
ATOM 819 C C . ARG A 1 106 ? 10.026 -11.008 5.626 1.00 90.31 106 ARG A C 1
ATOM 821 O O . ARG A 1 106 ? 11.176 -11.428 5.580 1.00 90.31 106 ARG A O 1
ATOM 828 N N . ALA A 1 107 ? 9.275 -11.043 6.725 1.00 91.75 107 ALA A N 1
ATOM 829 C CA . ALA A 1 107 ? 9.725 -11.643 7.975 1.00 91.75 107 ALA A CA 1
ATOM 830 C C . ALA A 1 107 ? 9.824 -13.174 7.875 1.00 91.75 107 ALA A C 1
ATOM 832 O O . ALA A 1 107 ? 10.783 -13.751 8.383 1.00 91.75 107 ALA A O 1
ATOM 833 N N . ASP A 1 108 ? 8.864 -13.807 7.197 1.00 92.19 108 ASP A N 1
ATOM 834 C CA . ASP A 1 108 ? 8.858 -15.242 6.916 1.00 92.19 108 ASP A CA 1
ATOM 835 C C . ASP A 1 108 ? 8.348 -15.518 5.486 1.00 92.19 108 ASP A C 1
ATOM 837 O O . ASP A 1 108 ? 7.139 -15.640 5.258 1.00 92.19 108 ASP A O 1
ATOM 841 N N . PRO A 1 109 ? 9.257 -15.618 4.497 1.00 91.25 109 PRO A N 1
ATOM 842 C CA . PRO A 1 109 ? 8.887 -15.897 3.109 1.00 91.25 109 PRO A CA 1
ATOM 843 C C . PRO A 1 109 ? 8.208 -17.257 2.895 1.00 91.25 109 PRO A C 1
ATOM 845 O O . PRO A 1 109 ? 7.500 -17.436 1.899 1.00 91.25 109 PRO A O 1
ATOM 848 N N . GLU A 1 110 ? 8.405 -18.217 3.805 1.00 92.94 110 GLU A N 1
ATOM 849 C CA . GLU A 1 110 ? 7.829 -19.563 3.717 1.00 92.94 110 GLU A CA 1
ATOM 850 C C . GLU A 1 110 ? 6.461 -19.673 4.418 1.00 92.94 110 GLU A C 1
ATOM 852 O O . GLU A 1 110 ? 5.800 -20.711 4.301 1.00 92.94 110 GLU A O 1
ATOM 857 N N . ASP A 1 111 ? 5.973 -18.605 5.071 1.00 93.75 111 ASP A N 1
ATOM 858 C CA . ASP A 1 111 ? 4.641 -18.576 5.684 1.00 93.75 111 ASP A CA 1
ATOM 859 C C . ASP A 1 111 ? 3.544 -18.705 4.611 1.00 93.75 111 ASP A C 1
ATOM 861 O O . ASP A 1 111 ? 3.110 -17.748 3.958 1.00 93.75 111 ASP A O 1
ATOM 865 N N . ALA A 1 112 ? 3.038 -19.931 4.459 1.00 94.50 112 ALA A N 1
ATOM 866 C CA . ALA A 1 112 ? 1.958 -20.263 3.540 1.00 94.50 112 ALA A CA 1
ATOM 867 C C . ALA A 1 112 ? 0.685 -19.436 3.791 1.00 94.50 112 ALA A C 1
ATOM 869 O O . ALA A 1 112 ? -0.044 -19.127 2.844 1.00 94.50 112 ALA A O 1
ATOM 870 N N . ALA A 1 113 ? 0.410 -19.051 5.040 1.00 93.75 113 ALA A N 1
ATOM 871 C CA . ALA A 1 113 ? -0.753 -18.250 5.383 1.00 93.75 113 ALA A CA 1
ATOM 872 C C . ALA A 1 113 ? -0.569 -16.787 4.946 1.00 93.75 113 ALA A C 1
ATOM 874 O O . ALA A 1 113 ? -1.492 -16.215 4.360 1.00 93.75 113 ALA A O 1
ATOM 875 N N . ALA A 1 114 ? 0.610 -16.190 5.157 1.00 94.00 114 ALA A N 1
ATOM 876 C CA . ALA A 1 114 ? 0.928 -14.851 4.643 1.00 94.00 114 ALA A CA 1
ATOM 877 C C . ALA A 1 114 ? 0.906 -14.818 3.108 1.00 94.00 114 ALA A C 1
ATOM 879 O O . ALA A 1 114 ? 0.325 -13.911 2.504 1.00 94.00 114 ALA A O 1
ATOM 880 N N . ASN A 1 115 ? 1.447 -15.856 2.469 1.00 95.06 115 ASN A N 1
ATOM 881 C CA . ASN A 1 115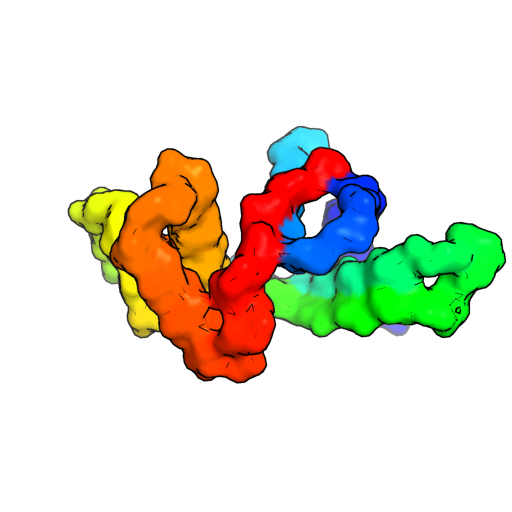 ? 1.446 -15.996 1.017 1.00 95.06 115 ASN A CA 1
ATOM 882 C C . ASN A 1 115 ? 0.027 -16.122 0.437 1.00 95.06 115 ASN A C 1
ATOM 884 O O . ASN A 1 115 ? -0.289 -15.475 -0.564 1.00 95.06 115 ASN A O 1
ATOM 888 N N . ALA A 1 116 ? -0.859 -16.875 1.095 1.00 95.31 116 ALA A N 1
ATOM 889 C CA . ALA A 1 116 ? -2.265 -16.964 0.706 1.00 95.31 116 ALA A CA 1
ATOM 890 C C . ALA A 1 116 ? -3.014 -15.634 0.905 1.00 95.31 116 ALA A C 1
ATOM 892 O O . ALA A 1 116 ? -3.753 -15.211 0.014 1.00 95.31 116 ALA A O 1
ATOM 893 N N . ARG A 1 117 ? -2.804 -14.941 2.038 1.00 95.06 117 ARG A N 1
ATOM 894 C CA . ARG A 1 117 ? -3.400 -13.614 2.296 1.00 95.06 117 ARG A CA 1
ATOM 895 C C . ARG A 1 117 ? -3.008 -12.603 1.218 1.00 95.06 117 ARG A C 1
ATOM 897 O O . ARG A 1 117 ? -3.871 -11.876 0.734 1.00 95.06 117 ARG A O 1
ATOM 904 N N . TRP A 1 118 ? -1.740 -12.594 0.814 1.00 95.62 118 TRP A N 1
ATOM 905 C CA . TRP A 1 118 ? -1.217 -11.725 -0.243 1.00 95.62 118 TRP A CA 1
ATOM 906 C C . TRP A 1 118 ? -1.909 -11.943 -1.582 1.00 95.62 118 TRP A C 1
ATOM 908 O O . TRP A 1 118 ? -2.453 -10.999 -2.156 1.00 95.62 118 TRP A O 1
ATOM 918 N N . ARG A 1 119 ? -1.943 -13.199 -2.046 1.00 96.44 119 ARG A N 1
ATOM 919 C CA . ARG A 1 119 ? -2.592 -13.547 -3.310 1.00 96.44 119 ARG A CA 1
ATOM 920 C C . ARG A 1 119 ? -4.067 -13.157 -3.292 1.00 96.44 119 ARG A C 1
ATOM 922 O O . ARG A 1 119 ? -4.506 -12.451 -4.193 1.00 96.44 119 ARG A O 1
ATOM 929 N N . ASN A 1 120 ? -4.795 -13.520 -2.235 1.00 95.12 120 ASN A N 1
ATOM 930 C CA . ASN A 1 120 ? -6.216 -13.190 -2.104 1.00 95.12 120 ASN A CA 1
ATOM 931 C C . ASN A 1 120 ? -6.464 -11.672 -2.126 1.00 95.12 120 ASN A C 1
ATOM 933 O O . ASN A 1 120 ? -7.409 -11.205 -2.763 1.00 95.12 120 ASN A O 1
ATOM 937 N N . LEU A 1 121 ? -5.619 -10.887 -1.446 1.00 94.25 121 LEU A N 1
ATOM 938 C CA . LEU A 1 121 ? -5.760 -9.432 -1.421 1.00 94.25 121 LEU A CA 1
ATOM 939 C C . LEU A 1 121 ? -5.520 -8.822 -2.809 1.00 94.25 121 LEU A C 1
ATOM 941 O O . LEU A 1 121 ? -6.298 -7.970 -3.237 1.00 94.25 121 LEU A O 1
ATOM 945 N N . LEU A 1 122 ? -4.489 -9.265 -3.531 1.00 95.56 122 LEU A N 1
ATOM 946 C CA . LEU A 1 122 ? -4.209 -8.782 -4.885 1.00 95.56 122 LEU A CA 1
ATOM 947 C C . LEU A 1 122 ? -5.287 -9.219 -5.885 1.00 95.56 122 LEU A C 1
ATOM 949 O O . LEU A 1 122 ? -5.738 -8.413 -6.698 1.00 95.56 122 LEU A O 1
ATOM 953 N N . GLU A 1 123 ? -5.767 -10.458 -5.800 1.00 95.75 123 GLU A N 1
ATOM 954 C CA . GLU A 1 123 ? -6.876 -10.954 -6.621 1.00 95.75 123 GLU A CA 1
ATOM 955 C C . GLU A 1 123 ? -8.155 -10.136 -6.419 1.00 95.75 123 GLU A C 1
ATOM 957 O O . GLU A 1 123 ? -8.834 -9.826 -7.399 1.00 95.75 123 GLU A O 1
ATOM 962 N N . SER A 1 124 ? -8.445 -9.707 -5.184 1.00 93.00 124 SER A N 1
ATOM 963 C CA . SER A 1 124 ? -9.646 -8.915 -4.871 1.00 93.00 124 SER A CA 1
ATOM 964 C C . SER A 1 124 ? -9.743 -7.590 -5.644 1.00 93.00 124 SER A C 1
ATOM 966 O O . SER A 1 124 ? -10.839 -7.062 -5.825 1.00 93.00 124 SER A O 1
ATOM 968 N N . VAL A 1 125 ? -8.610 -7.079 -6.137 1.00 92.56 125 VAL A N 1
ATOM 969 C CA . VAL A 1 125 ? -8.508 -5.838 -6.921 1.00 92.56 125 VAL A CA 1
ATOM 970 C C . VAL A 1 125 ? -8.011 -6.075 -8.354 1.00 92.56 125 VAL A C 1
ATOM 972 O O . VAL A 1 125 ? -7.622 -5.133 -9.040 1.00 92.56 125 VAL A O 1
ATOM 975 N N . GLY A 1 126 ? -8.021 -7.326 -8.829 1.00 95.00 126 GLY A N 1
ATOM 976 C CA . GLY A 1 126 ? -7.617 -7.681 -10.194 1.00 95.00 126 GLY A CA 1
ATOM 977 C C . GLY A 1 126 ? -6.104 -7.700 -10.441 1.00 95.00 126 GLY A C 1
ATOM 978 O O . GLY A 1 126 ? -5.676 -7.735 -11.591 1.00 95.00 126 GLY A O 1
ATOM 979 N N . LEU A 1 127 ? -5.288 -7.714 -9.384 1.00 95.00 127 LEU A N 1
ATOM 980 C CA . LEU A 1 127 ? -3.822 -7.772 -9.435 1.00 95.00 127 LEU A CA 1
ATOM 981 C C . LEU A 1 127 ? -3.269 -9.196 -9.247 1.00 95.00 127 LEU A C 1
ATOM 983 O O . LEU A 1 127 ? -2.087 -9.375 -8.973 1.00 95.00 127 LEU A O 1
ATOM 987 N N . GLY A 1 128 ? -4.096 -10.232 -9.418 1.00 95.69 128 GLY A N 1
ATOM 988 C CA . GLY A 1 128 ? -3.672 -11.628 -9.234 1.00 95.69 128 GLY A CA 1
ATOM 989 C C . GLY A 1 128 ? -2.492 -12.048 -10.123 1.00 95.69 128 GLY A C 1
ATOM 990 O O . GLY A 1 128 ? -1.687 -12.877 -9.716 1.00 95.69 128 GLY A O 1
ATOM 991 N N . ALA A 1 129 ? -2.333 -11.426 -11.298 1.00 94.88 129 ALA A N 1
ATOM 992 C CA . ALA A 1 129 ? -1.240 -11.722 -12.227 1.00 94.88 129 ALA A CA 1
ATOM 993 C C . ALA A 1 129 ? 0.159 -11.402 -11.672 1.00 94.88 129 ALA A C 1
ATOM 995 O O . ALA A 1 129 ? 1.126 -11.981 -12.148 1.00 94.88 129 ALA A O 1
ATOM 996 N N . ILE A 1 130 ? 0.264 -10.505 -10.683 1.00 93.75 130 ILE A N 1
ATOM 997 C CA . ILE A 1 130 ? 1.539 -10.139 -10.047 1.00 93.75 130 ILE A CA 1
ATOM 998 C C . ILE A 1 130 ? 1.715 -10.783 -8.664 1.00 93.75 130 ILE A C 1
ATOM 1000 O O . ILE A 1 130 ? 2.678 -10.493 -7.966 1.00 93.75 130 ILE A O 1
ATOM 1004 N N . ALA A 1 131 ? 0.789 -11.641 -8.223 1.00 94.56 131 ALA A N 1
ATOM 1005 C CA . ALA A 1 131 ? 0.799 -12.163 -6.854 1.00 94.56 131 ALA A CA 1
ATOM 1006 C C . ALA A 1 131 ? 1.999 -13.068 -6.531 1.00 94.56 131 ALA A C 1
ATOM 1008 O O . ALA A 1 131 ? 2.359 -13.200 -5.359 1.00 94.56 131 ALA A O 1
ATOM 1009 N N . ASP A 1 132 ? 2.599 -13.660 -7.563 1.00 91.88 132 ASP A N 1
ATOM 1010 C CA . ASP A 1 132 ? 3.729 -14.585 -7.459 1.00 91.88 132 ASP A CA 1
ATOM 1011 C C . ASP A 1 132 ? 5.072 -13.943 -7.846 1.00 91.88 132 ASP A C 1
ATOM 1013 O O . ASP A 1 132 ? 6.101 -14.614 -7.822 1.00 91.88 132 ASP A O 1
ATOM 1017 N N . GLU A 1 133 ? 5.074 -12.644 -8.155 1.00 92.50 133 GLU A N 1
ATOM 1018 C CA . GLU A 1 133 ? 6.294 -11.873 -8.400 1.00 92.50 133 GLU A CA 1
ATOM 1019 C C . GLU A 1 133 ? 7.095 -11.675 -7.096 1.00 92.50 133 GLU A C 1
ATOM 1021 O O . GLU A 1 133 ? 6.505 -11.606 -6.005 1.00 92.50 133 GLU A O 1
ATOM 1026 N N . PRO A 1 134 ? 8.436 -11.573 -7.172 1.00 89.50 134 PRO A N 1
ATOM 1027 C CA . PRO A 1 134 ? 9.273 -11.341 -6.000 1.00 89.50 134 PRO A CA 1
ATOM 1028 C C . PRO A 1 134 ? 8.937 -9.999 -5.338 1.00 89.50 134 PRO A C 1
ATOM 1030 O O . PRO A 1 134 ? 8.623 -9.015 -6.008 1.00 89.50 134 PRO A O 1
ATOM 1033 N N . LEU A 1 135 ? 8.991 -9.964 -4.003 1.00 88.00 135 LEU A N 1
ATOM 1034 C CA . LEU A 1 135 ? 8.840 -8.740 -3.217 1.00 88.00 135 LEU A CA 1
ATOM 1035 C C . LEU A 1 135 ? 10.225 -8.241 -2.807 1.00 88.00 135 LEU A C 1
ATOM 1037 O O . LEU A 1 135 ? 10.782 -8.707 -1.812 1.00 88.00 135 LEU A O 1
ATOM 1041 N N . ASP A 1 136 ? 10.736 -7.267 -3.549 1.00 76.56 136 ASP A N 1
ATOM 1042 C CA . ASP A 1 136 ? 12.052 -6.680 -3.339 1.00 76.56 136 ASP A CA 1
ATOM 1043 C C . ASP A 1 136 ? 11.972 -5.353 -2.574 1.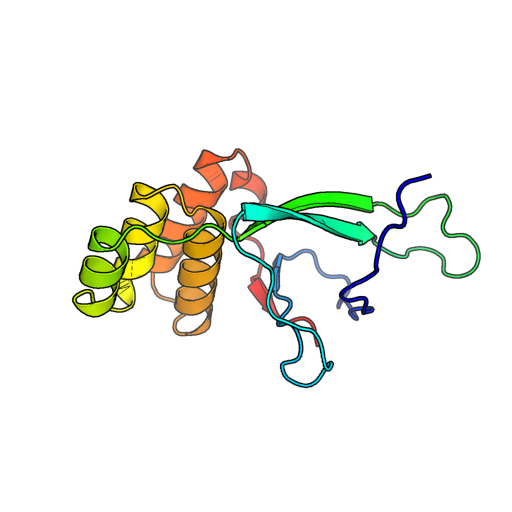00 76.56 136 ASP A C 1
ATOM 1045 O O . ASP A 1 136 ? 10.986 -4.603 -2.617 1.00 76.56 136 ASP A O 1
ATOM 1049 N N . HIS A 1 137 ? 13.050 -5.043 -1.858 1.00 64.19 137 HIS A N 1
ATOM 1050 C CA . HIS A 1 137 ? 13.272 -3.717 -1.295 1.00 64.19 137 HIS A CA 1
ATOM 1051 C C . HIS A 1 137 ? 14.039 -2.878 -2.320 1.00 64.19 137 HIS A C 1
ATOM 1053 O O . HIS A 1 137 ? 15.079 -3.318 -2.804 1.00 64.19 137 HIS A O 1
ATOM 1059 N N . ALA A 1 138 ? 13.545 -1.683 -2.655 1.00 57.31 138 ALA A N 1
ATOM 1060 C CA . ALA A 1 138 ? 14.364 -0.734 -3.401 1.00 57.31 138 ALA A CA 1
ATOM 1061 C C . ALA A 1 138 ? 15.214 0.090 -2.435 1.00 57.31 138 ALA A C 1
ATOM 1063 O O . ALA A 1 138 ? 14.679 0.697 -1.504 1.00 57.31 138 ALA A O 1
ATOM 1064 N N . ASP A 1 139 ? 16.519 0.112 -2.696 1.00 50.19 139 ASP A N 1
ATOM 1065 C CA . ASP A 1 139 ? 17.495 0.973 -2.023 1.00 50.19 139 ASP A CA 1
ATOM 1066 C C . ASP A 1 139 ? 17.536 2.392 -2.624 1.00 50.19 139 ASP A C 1
ATOM 1068 O O . ASP A 1 139 ? 17.371 2.548 -3.863 1.00 50.19 139 ASP A O 1
#